Protein AF-L1LAT9-F1 (afdb_monomer)

InterPro domains:
  IPR002119 Histone H2A [PR00620] (13-35)
  IPR002119 Histone H2A [PR00620] (42-57)
  IPR002119 Histone H2A [PR00620] (57-70)
  IPR002119 Histone H2A [PR00620] (71-85)
  IPR002119 Histone H2A [PR00620] (99-117)
  IPR002119 Histone H2A [PTHR23430] (8-118)
  IPR002119 Histone H2A [SM00414] (2-122)
  IPR007125 Core Histone H2A/H2B/H3 domain [PF00125] (7-88)
  IPR009072 Histone-fold [G3DSA:1.10.20.10] (3-127)
  IPR009072 Histone-fold [SSF47113] (15-117)
  IPR032454 Histone H2A, C-terminal domain [PF16211] (91-120)
  IPR061508 Histone H2A, histone fold [cd00074] (17-103)

Organism: NCBI:txid1537102

Mean predicted aligned error: 10.06 Å

Secondary structure (DSSP, 8-state):
----------------HHHHHT-SS-HHHHHHHHHHTTSSSS--SSHHHHHHHHHHHHHHHHHHHHHHHHHHTT-SS--HHHHHHHHHHSHHHHHHTTT---TT--------GGGS----------------

Nearest PDB structures (foldseek):
  8kcc-assembly1_A  TM=9.889E-01  e=5.890E-13  Arabidopsis thaliana
  8ox1-assembly1_G  TM=9.894E-01  e=8.445E-13  Homo sapiens
  8g88-assembly1_G  TM=9.921E-01  e=9.523E-13  Xenopus laevis
  5z23-assembly1_G  TM=9.897E-01  e=1.540E-12  Homo sapiens
  5av8-assembly1_C  TM=9.936E-01  e=2.208E-12  Homo sapiens

Structure (mmCIF, N/CA/C/O backbone):
data_AF-L1LAT9-F1
#
_entry.id   AF-L1LAT9-F1
#
loop_
_atom_site.group_PDB
_atom_site.id
_atom_site.type_symbol
_atom_site.label_atom_id
_atom_site.label_alt_id
_atom_site.label_comp_id
_atom_site.label_asym_id
_atom_site.label_entity_id
_atom_site.label_seq_id
_atom_site.pdbx_PDB_ins_code
_atom_site.Cartn_x
_atom_site.Cartn_y
_atom_site.Cartn_z
_atom_site.occupancy
_atom_site.B_iso_or_equiv
_atom_site.auth_seq_id
_atom_site.auth_comp_id
_atom_site.auth_asym_id
_atom_site.auth_atom_id
_atom_site.pdbx_PDB_model_num
ATOM 1 N N . MET A 1 1 ? -35.039 30.647 45.866 1.00 47.19 1 MET A N 1
ATOM 2 C CA . MET A 1 1 ? -35.153 29.810 44.652 1.00 47.19 1 MET A CA 1
ATOM 3 C C . MET A 1 1 ? -33.861 29.997 43.864 1.00 47.19 1 MET A C 1
ATOM 5 O O . MET A 1 1 ? -33.713 30.989 43.167 1.00 47.19 1 MET A O 1
ATOM 9 N N . THR A 1 2 ? -32.859 29.155 44.124 1.00 42.78 2 THR A N 1
ATOM 10 C CA . THR A 1 2 ? -31.472 29.368 43.674 1.00 42.78 2 THR A CA 1
ATOM 11 C C . THR A 1 2 ? -31.281 28.781 42.278 1.00 42.78 2 THR A C 1
ATOM 13 O O . THR A 1 2 ? -31.485 27.586 42.076 1.00 42.78 2 THR A O 1
ATOM 16 N N . THR A 1 3 ? -30.914 29.613 41.307 1.00 48.91 3 THR A N 1
ATOM 17 C CA . THR A 1 3 ? -30.611 2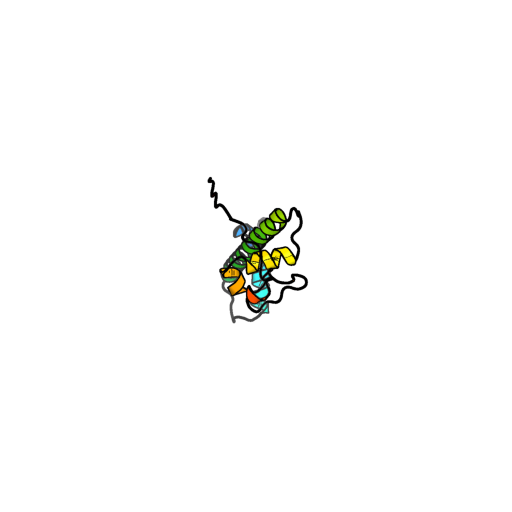9.206 39.933 1.00 48.91 3 THR A CA 1
ATOM 18 C C . THR A 1 3 ? -29.182 28.660 39.851 1.00 48.91 3 THR A C 1
ATOM 20 O O . THR A 1 3 ? -28.211 29.376 40.083 1.00 48.91 3 THR A O 1
ATOM 23 N N . ILE A 1 4 ? -29.036 27.373 39.522 1.00 59.28 4 ILE A N 1
ATOM 24 C CA . ILE A 1 4 ? -27.737 26.759 39.216 1.00 59.28 4 ILE A CA 1
ATOM 25 C C . ILE A 1 4 ? -27.420 27.066 37.749 1.00 59.28 4 ILE A C 1
ATOM 27 O O . ILE A 1 4 ? -28.040 26.520 36.836 1.00 59.28 4 ILE A O 1
ATOM 31 N N . SER A 1 5 ? -26.468 27.968 37.516 1.00 55.12 5 SER A N 1
ATOM 32 C CA . SER A 1 5 ? -25.938 28.274 36.190 1.00 55.12 5 SER A CA 1
ATOM 33 C C . SER A 1 5 ? -25.018 27.141 35.721 1.00 55.12 5 SER A C 1
ATOM 35 O O . SER A 1 5 ? -23.919 26.933 36.230 1.00 55.12 5 SER A O 1
ATOM 37 N N . ASN A 1 6 ? -25.476 26.377 34.729 1.00 58.03 6 ASN A N 1
ATOM 38 C CA . ASN A 1 6 ? -24.690 25.320 34.102 1.00 58.03 6 ASN A CA 1
ATOM 39 C C . ASN A 1 6 ? -23.681 25.959 33.130 1.00 58.03 6 ASN A C 1
ATOM 41 O O . ASN A 1 6 ? -23.976 26.163 31.952 1.00 58.03 6 ASN A O 1
ATOM 45 N N . GLN A 1 7 ? -22.505 26.349 33.630 1.00 58.72 7 GLN A N 1
ATOM 46 C CA . GLN A 1 7 ? -21.413 26.821 32.777 1.00 58.72 7 GLN A CA 1
ATOM 47 C C . GLN A 1 7 ? -20.956 25.677 31.860 1.00 58.72 7 GLN A C 1
ATOM 49 O O . GLN A 1 7 ? -20.327 24.711 32.294 1.00 58.72 7 GLN A O 1
ATOM 54 N N . GLY A 1 8 ? -21.292 25.786 30.573 1.00 59.75 8 GLY A N 1
ATOM 55 C CA . GLY A 1 8 ? -20.892 24.840 29.537 1.00 59.75 8 GLY A CA 1
ATOM 56 C C . GLY A 1 8 ? -19.375 24.651 29.511 1.00 59.75 8 GLY A C 1
ATOM 57 O O . GLY A 1 8 ? -18.607 25.593 29.314 1.00 59.75 8 GLY A O 1
ATOM 58 N N . ARG A 1 9 ? -18.937 23.408 29.717 1.00 66.50 9 ARG A N 1
ATOM 59 C CA . ARG A 1 9 ? -17.530 22.993 29.692 1.00 66.50 9 ARG A CA 1
ATOM 60 C C . ARG A 1 9 ? -16.904 23.409 28.350 1.00 66.50 9 ARG A C 1
ATOM 62 O O . ARG A 1 9 ? -17.355 22.940 27.307 1.00 66.50 9 ARG A O 1
ATOM 69 N N . LYS A 1 10 ? -15.871 24.269 28.370 1.00 65.12 10 LYS A N 1
ATOM 70 C CA . LYS A 1 10 ? -15.110 24.691 27.173 1.00 65.12 10 LYS A CA 1
ATOM 71 C C . LYS A 1 10 ? -14.745 23.465 26.332 1.00 65.12 10 LYS A C 1
ATOM 73 O O . LYS A 1 10 ? -13.993 22.599 26.779 1.00 65.12 10 LYS A O 1
ATOM 78 N N . GLN A 1 11 ? -15.295 23.387 25.124 1.00 69.62 11 GLN A N 1
ATOM 79 C CA . GLN A 1 11 ? -15.121 22.239 24.246 1.00 69.62 11 GLN A CA 1
ATOM 80 C C . GLN A 1 11 ? -13.680 22.221 23.728 1.00 69.62 11 GLN A C 1
ATOM 82 O O . GLN A 1 11 ? -13.270 23.067 22.933 1.00 69.62 11 GLN A O 1
ATOM 87 N N . THR A 1 12 ? -12.879 21.285 24.231 1.00 75.44 12 THR A N 1
ATOM 88 C CA . THR A 1 12 ? -11.491 21.117 23.802 1.00 75.44 12 THR A CA 1
ATOM 89 C C . THR A 1 12 ? -11.452 20.720 22.326 1.00 75.44 12 THR A C 1
ATOM 91 O O . THR A 1 12 ? -12.264 19.915 21.859 1.00 75.44 12 THR A O 1
ATOM 94 N N . LYS A 1 13 ? -10.514 21.302 21.561 1.00 83.69 13 LYS A N 1
ATOM 95 C CA . LYS A 1 13 ? -10.345 20.986 20.134 1.00 83.69 13 LYS A CA 1
ATOM 96 C C . LYS A 1 13 ? -10.168 19.472 19.971 1.00 83.69 13 LYS A C 1
ATOM 98 O O . LYS A 1 13 ? -9.277 18.869 20.571 1.00 83.69 13 LYS A O 1
ATOM 103 N N . ARG A 1 14 ? -11.025 18.842 19.162 1.00 86.38 14 ARG A N 1
ATOM 104 C CA . ARG A 1 14 ? -10.939 17.402 18.880 1.00 86.38 14 ARG A CA 1
ATOM 105 C C . ARG A 1 14 ? -9.705 17.147 18.018 1.00 86.38 14 ARG A C 1
ATOM 107 O O . ARG A 1 14 ? -9.683 17.512 16.850 1.00 86.38 14 ARG A O 1
ATOM 114 N N . VAL A 1 15 ? -8.696 16.498 18.588 1.00 91.94 15 VAL A N 1
ATOM 115 C CA . VAL A 1 15 ? -7.505 16.060 17.847 1.00 91.94 15 VAL A CA 1
ATOM 116 C C . VAL A 1 15 ? -7.796 14.729 17.152 1.00 91.94 15 VAL A C 1
ATOM 118 O O . VAL A 1 15 ? -8.327 13.800 17.775 1.00 91.94 15 VAL A O 1
ATOM 121 N N . ALA A 1 16 ? -7.449 14.629 15.868 1.00 92.81 16 ALA A N 1
ATOM 122 C CA . ALA A 1 16 ? -7.634 13.414 15.083 1.00 92.81 16 ALA A CA 1
ATOM 123 C C . ALA A 1 16 ? -6.773 12.259 15.620 1.00 92.81 16 ALA A C 1
ATOM 125 O O . ALA A 1 16 ? -5.655 12.457 16.091 1.00 92.81 16 ALA A O 1
ATOM 126 N N . LYS A 1 17 ? -7.285 11.024 15.524 1.00 94.50 17 LYS A N 1
ATOM 127 C CA . LYS A 1 17 ? -6.552 9.827 15.971 1.00 94.50 17 LYS A CA 1
ATOM 128 C C . LYS A 1 17 ? -5.231 9.636 15.220 1.00 94.50 17 LYS A C 1
ATOM 130 O O . LYS A 1 17 ? -4.262 9.254 15.855 1.00 94.50 17 LYS A O 1
ATOM 135 N N . SER A 1 18 ? -5.196 9.946 13.920 1.00 96.69 18 SER A N 1
ATOM 136 C CA . SER A 1 18 ? -3.967 9.923 13.112 1.00 96.69 18 SER A CA 1
ATOM 137 C C . SER A 1 18 ? -2.905 10.865 13.670 1.00 96.69 18 SER A C 1
ATOM 139 O O . SER A 1 18 ? -1.799 10.426 13.944 1.00 96.69 18 SER A O 1
ATOM 141 N N . THR A 1 19 ? -3.274 12.116 13.969 1.00 97.00 19 THR A N 1
ATOM 142 C CA . THR A 1 19 ? -2.364 13.101 14.574 1.00 97.00 19 THR A CA 1
ATOM 143 C C . THR A 1 19 ? -1.823 12.627 15.920 1.00 97.00 19 THR A C 1
ATOM 145 O O . THR A 1 19 ? -0.642 12.783 16.189 1.00 97.00 19 THR A O 1
ATOM 148 N N . LYS A 1 20 ? -2.663 12.004 16.759 1.00 95.75 20 LYS A N 1
ATOM 149 C CA . LYS A 1 20 ? -2.211 11.431 18.040 1.00 95.75 20 LYS A CA 1
ATOM 150 C C . LYS A 1 20 ? -1.282 10.226 17.870 1.00 95.75 20 LYS A C 1
ATOM 152 O O . LYS A 1 20 ? -0.482 9.972 18.757 1.00 95.75 20 LYS A O 1
ATOM 157 N N . ALA A 1 21 ? -1.440 9.473 16.785 1.00 96.75 21 ALA A N 1
ATOM 158 C CA . ALA A 1 21 ? -0.641 8.291 16.478 1.00 96.75 21 ALA A CA 1
ATOM 159 C C . ALA A 1 21 ? 0.624 8.607 15.661 1.00 96.75 21 ALA A C 1
ATOM 161 O O . ALA A 1 21 ? 1.410 7.700 15.427 1.00 96.75 21 ALA A O 1
ATOM 162 N N . GLY A 1 22 ? 0.812 9.854 15.211 1.00 97.50 22 GLY A N 1
ATOM 163 C CA . GLY A 1 22 ? 1.938 10.235 14.354 1.00 97.50 22 GLY A CA 1
ATOM 164 C C . GLY A 1 22 ? 1.863 9.681 12.927 1.00 97.50 22 GLY A C 1
ATOM 165 O O . GLY A 1 22 ? 2.892 9.575 12.278 1.00 97.50 22 GLY A O 1
ATOM 166 N N . LEU A 1 23 ? 0.668 9.324 12.446 1.00 98.12 23 LEU A N 1
ATOM 167 C CA . LEU A 1 23 ? 0.467 8.697 11.135 1.00 98.12 23 LEU A CA 1
ATOM 168 C C . LEU A 1 23 ? -0.093 9.694 10.118 1.00 98.12 23 LEU A C 1
ATOM 170 O O . LEU A 1 23 ? -1.016 10.455 10.439 1.00 98.12 23 LEU A O 1
ATOM 174 N N . GLN A 1 24 ? 0.401 9.638 8.881 1.00 98.06 24 GLN A N 1
ATOM 175 C CA . GLN A 1 24 ? -0.202 10.322 7.731 1.00 98.06 24 GLN A CA 1
ATOM 176 C C . GLN A 1 24 ? -1.511 9.649 7.302 1.00 98.06 24 GLN A C 1
ATOM 178 O O . GLN A 1 24 ? -2.476 10.308 6.899 1.00 98.06 24 GLN A O 1
ATOM 183 N N . PHE A 1 25 ? -1.593 8.325 7.428 1.00 98.12 25 PHE A N 1
ATOM 184 C CA . PHE A 1 25 ? -2.766 7.556 7.043 1.00 98.12 25 PHE A CA 1
ATOM 185 C C . PHE A 1 25 ? -3.937 7.784 8.009 1.00 98.12 25 PHE A C 1
ATOM 187 O O . PHE A 1 25 ? -3.806 7.989 9.222 1.00 98.12 25 PHE A O 1
ATOM 194 N N . SER A 1 26 ? -5.159 7.754 7.469 1.00 98.12 26 SER A N 1
ATOM 195 C CA . SER A 1 26 ? -6.368 8.075 8.233 1.00 98.12 26 SER A CA 1
ATOM 196 C C . SER A 1 26 ? -6.840 6.903 9.104 1.00 98.12 26 SER A C 1
ATOM 198 O O . SER A 1 26 ? -7.671 6.096 8.686 1.00 98.12 26 SER A O 1
ATOM 200 N N . VAL A 1 27 ? -6.422 6.870 10.372 1.00 98.31 27 VAL A N 1
ATOM 201 C CA . VAL A 1 27 ? -6.861 5.889 11.385 1.00 98.31 27 VAL A CA 1
ATOM 202 C C . VAL A 1 27 ? -8.390 5.858 11.512 1.00 98.31 27 VAL A C 1
ATOM 204 O O . VAL A 1 27 ? -9.004 4.804 11.679 1.00 98.31 27 VAL A O 1
ATOM 207 N N . GLY A 1 28 ? -9.044 7.021 11.417 1.00 97.56 28 GLY A N 1
ATOM 208 C CA . GLY A 1 28 ? -10.506 7.119 11.467 1.00 97.56 28 GLY A CA 1
ATOM 209 C C . GLY A 1 28 ? -11.196 6.433 10.282 1.00 97.56 28 GLY A C 1
ATOM 210 O O . GLY A 1 28 ? -12.219 5.771 10.472 1.00 97.56 28 GLY A O 1
ATOM 211 N N . ARG A 1 29 ? -10.626 6.553 9.074 1.00 98.12 29 ARG A N 1
ATOM 212 C CA . ARG A 1 29 ? -11.123 5.883 7.863 1.00 98.12 29 ARG A CA 1
ATOM 213 C C . ARG A 1 29 ? -10.934 4.371 7.960 1.00 98.12 29 ARG A C 1
ATOM 215 O O . ARG A 1 29 ? -11.916 3.657 7.772 1.00 98.12 29 ARG A O 1
ATOM 222 N N . ILE A 1 30 ? -9.743 3.914 8.355 1.00 98.12 30 ILE A N 1
ATOM 223 C CA . ILE A 1 30 ? -9.446 2.488 8.561 1.00 98.12 30 ILE A CA 1
ATOM 224 C C . ILE A 1 30 ? -10.391 1.886 9.608 1.00 98.12 30 ILE A C 1
ATOM 226 O O . ILE A 1 30 ? -10.998 0.846 9.379 1.00 98.12 30 ILE A O 1
ATOM 230 N N . SER A 1 31 ? -10.624 2.581 10.728 1.00 97.94 31 SER A N 1
ATOM 231 C CA . SER A 1 31 ? -11.570 2.125 11.756 1.00 97.94 31 SER A CA 1
ATOM 232 C C . SER A 1 31 ? -12.991 1.940 11.221 1.00 97.94 31 SER A C 1
ATOM 234 O O . SER A 1 31 ? -13.664 0.980 11.598 1.00 97.94 31 SER A O 1
ATOM 236 N N . ARG A 1 32 ? -13.456 2.836 10.342 1.00 98.12 32 ARG A N 1
ATOM 237 C CA . ARG A 1 32 ? -14.764 2.702 9.690 1.00 98.12 32 ARG A CA 1
ATOM 238 C C . ARG A 1 32 ? -14.779 1.539 8.696 1.00 98.12 32 ARG A C 1
ATOM 240 O O . ARG A 1 32 ? -15.723 0.760 8.720 1.00 98.12 32 ARG A O 1
ATOM 247 N N . GLN A 1 33 ? -13.741 1.396 7.871 1.00 98.19 33 GLN A N 1
ATOM 248 C CA . GLN A 1 33 ? -13.621 0.293 6.911 1.00 98.19 33 GLN A CA 1
ATOM 249 C C . GLN A 1 33 ? -13.609 -1.074 7.607 1.00 98.19 33 GLN A C 1
ATOM 251 O O . GLN A 1 33 ? -14.356 -1.954 7.198 1.00 98.19 33 GLN A O 1
ATOM 256 N N . LEU A 1 34 ? -12.877 -1.225 8.717 1.00 97.88 34 LEU A N 1
ATOM 257 C CA . LEU A 1 34 ? -12.856 -2.464 9.504 1.00 97.88 34 LEU A CA 1
ATOM 258 C C . LEU A 1 34 ? -14.236 -2.844 10.061 1.00 97.88 34 LEU A C 1
ATOM 260 O O . LEU A 1 34 ? -14.597 -4.018 10.076 1.00 97.88 34 LEU A O 1
ATOM 264 N N . LYS A 1 35 ? -15.028 -1.860 10.505 1.00 97.12 35 LYS A N 1
ATOM 265 C CA . LYS A 1 35 ? -16.401 -2.102 10.978 1.00 97.12 35 LYS A CA 1
ATOM 266 C C . LYS A 1 35 ? -17.339 -2.473 9.830 1.00 97.12 35 LYS A C 1
ATOM 268 O O . LYS A 1 35 ? -18.121 -3.408 9.964 1.00 97.12 35 LYS A O 1
ATOM 273 N N . ASN A 1 36 ? -17.242 -1.762 8.709 1.00 97.75 36 ASN A N 1
ATOM 274 C CA . ASN A 1 36 ? -18.086 -2.000 7.539 1.00 97.75 36 ASN A CA 1
ATOM 275 C C . ASN A 1 36 ? -17.776 -3.341 6.861 1.00 97.75 36 ASN A C 1
ATOM 277 O O . ASN A 1 36 ? -18.689 -3.977 6.346 1.00 97.75 36 ASN A O 1
ATOM 281 N N . GLY A 1 37 ? -16.517 -3.785 6.903 1.00 97.25 37 GLY A N 1
ATOM 282 C CA . GLY A 1 37 ? -16.087 -5.077 6.369 1.00 97.25 37 GLY A CA 1
ATOM 283 C C . GLY A 1 37 ? -16.530 -6.285 7.196 1.00 97.25 37 GLY A C 1
ATOM 284 O O . GLY A 1 37 ? -16.361 -7.409 6.744 1.00 97.25 37 GLY A O 1
ATOM 285 N N . LYS A 1 38 ? -17.110 -6.079 8.392 1.00 96.44 38 LYS A N 1
ATOM 286 C CA . LYS A 1 38 ? -17.637 -7.144 9.268 1.00 96.44 38 LYS A CA 1
ATOM 287 C C . LYS A 1 38 ? -16.630 -8.272 9.575 1.00 96.44 38 LYS A C 1
ATOM 289 O O . LYS A 1 38 ? -17.040 -9.394 9.847 1.00 96.44 38 LYS A O 1
ATOM 294 N N . TYR A 1 39 ? -15.329 -7.968 9.609 1.00 96.44 39 TYR A N 1
ATOM 295 C CA . TYR A 1 39 ? -14.265 -8.950 9.881 1.00 96.44 39 TYR A CA 1
ATOM 296 C C . TYR A 1 39 ? -14.356 -9.589 11.277 1.00 96.44 39 TYR A C 1
ATOM 298 O O . TYR A 1 39 ? -13.879 -10.698 11.488 1.00 96.44 39 TYR A O 1
ATOM 306 N N . ALA A 1 40 ? -14.958 -8.887 12.243 1.00 96.94 40 ALA A N 1
ATOM 307 C CA . ALA A 1 40 ? -15.221 -9.392 13.585 1.00 96.94 40 ALA A CA 1
ATOM 308 C C . ALA A 1 40 ? -16.412 -8.661 14.224 1.00 96.94 40 ALA A C 1
ATOM 310 O O . ALA A 1 40 ? -16.730 -7.525 13.864 1.00 96.94 40 ALA A O 1
ATOM 311 N N . LYS A 1 41 ? -17.032 -9.276 15.243 1.00 96.69 41 LYS A N 1
ATOM 312 C CA . LYS A 1 41 ? -18.148 -8.681 16.008 1.00 96.69 41 LYS A CA 1
ATOM 313 C C . LYS A 1 41 ? -17.760 -7.372 16.710 1.00 96.69 41 LYS A C 1
ATOM 315 O O . LYS A 1 41 ? -18.591 -6.480 16.872 1.00 96.69 41 LYS A O 1
ATOM 320 N N . ARG A 1 42 ? -16.507 -7.255 17.162 1.00 97.50 42 ARG A N 1
ATOM 321 C CA . ARG A 1 42 ? -15.946 -6.055 17.798 1.00 97.50 42 ARG A CA 1
ATOM 322 C C . ARG A 1 42 ? -14.553 -5.794 17.239 1.00 97.50 42 ARG A C 1
ATOM 324 O O . ARG A 1 42 ? -13.783 -6.724 17.047 1.00 97.50 42 ARG A O 1
ATOM 331 N N . ILE A 1 43 ? -14.231 -4.520 17.034 1.00 97.69 43 ILE A N 1
ATOM 332 C CA . ILE A 1 43 ? -12.904 -4.069 16.602 1.00 97.69 43 ILE A CA 1
ATOM 333 C C . ILE A 1 43 ? -12.259 -3.323 17.770 1.00 97.69 43 ILE A C 1
ATOM 335 O O . ILE A 1 43 ? -12.814 -2.327 18.245 1.00 97.69 43 ILE A O 1
ATOM 339 N N . GLY A 1 44 ? -11.109 -3.811 18.239 1.00 97.31 44 GLY A N 1
ATOM 340 C CA . GLY A 1 44 ? -10.338 -3.171 19.306 1.00 97.31 44 GLY A CA 1
ATOM 341 C C . GLY A 1 44 ? -9.850 -1.774 18.912 1.00 97.31 44 GLY A C 1
ATOM 342 O O . GLY A 1 44 ? -9.653 -1.478 17.734 1.00 97.31 44 GLY A O 1
ATOM 343 N N . ALA A 1 45 ? -9.638 -0.895 19.895 1.00 95.50 45 ALA A N 1
ATOM 344 C CA . ALA A 1 45 ? -9.263 0.497 19.632 1.00 95.50 45 ALA A CA 1
ATOM 345 C C . ALA A 1 45 ? -7.882 0.647 18.960 1.00 95.50 45 ALA A C 1
ATOM 347 O O . ALA A 1 45 ? -7.699 1.588 18.187 1.00 95.50 45 ALA A O 1
ATOM 348 N N . GLY A 1 46 ? -6.952 -0.279 19.227 1.00 97.69 46 GLY A N 1
ATOM 349 C CA . GLY A 1 46 ? -5.603 -0.294 18.648 1.00 97.69 46 GLY A CA 1
ATOM 350 C C . GLY A 1 46 ? -5.520 -0.885 17.237 1.00 97.69 46 GLY A C 1
ATOM 351 O O . GLY A 1 46 ? -4.664 -0.474 16.464 1.00 97.69 46 GLY A O 1
ATOM 352 N N . ALA A 1 47 ? -6.447 -1.770 16.853 1.00 98.25 47 ALA A N 1
ATOM 353 C CA . ALA A 1 47 ? -6.449 -2.417 15.537 1.00 98.25 47 ALA A CA 1
ATOM 354 C C . ALA A 1 47 ? -6.378 -1.432 14.347 1.00 98.25 47 ALA A C 1
ATOM 356 O O . ALA A 1 47 ? -5.517 -1.608 13.488 1.00 98.25 47 ALA A O 1
ATOM 357 N N . PRO A 1 48 ? -7.202 -0.363 14.274 1.00 98.31 48 PRO A N 1
ATOM 358 C CA . PRO A 1 48 ? -7.105 0.593 13.172 1.00 98.31 48 PRO A CA 1
ATOM 359 C C . PRO A 1 48 ? -5.848 1.465 13.205 1.00 98.31 48 PRO A C 1
ATOM 361 O O . PRO A 1 48 ? -5.509 2.038 12.178 1.00 98.31 48 PRO A O 1
ATOM 364 N N . VAL A 1 49 ? -5.194 1.612 14.362 1.00 98.50 49 VAL A N 1
ATOM 365 C CA . VAL A 1 49 ? -3.919 2.337 14.466 1.00 98.50 49 VAL A CA 1
ATOM 366 C C . VAL A 1 49 ? -2.809 1.469 13.889 1.00 98.50 49 VAL A C 1
ATOM 368 O O . VAL A 1 49 ? -2.096 1.914 12.999 1.00 98.50 49 VAL A O 1
ATOM 371 N N . TYR A 1 50 ? -2.734 0.215 14.337 1.00 98.62 50 TYR A N 1
ATOM 372 C CA . TYR A 1 50 ? -1.736 -0.742 13.874 1.00 98.62 50 TYR A CA 1
ATOM 373 C C . TYR A 1 50 ? -1.839 -0.977 12.364 1.00 98.62 50 TYR A C 1
ATOM 375 O O . TYR A 1 50 ? -0.858 -0.829 11.646 1.00 98.62 50 TYR A O 1
ATOM 383 N N . LEU A 1 51 ? -3.047 -1.245 11.857 1.00 98.44 51 LEU A N 1
ATOM 384 C CA . LEU A 1 51 ? -3.246 -1.447 10.423 1.00 98.44 51 LEU A CA 1
ATOM 385 C C . LEU A 1 51 ? -2.919 -0.188 9.606 1.00 98.44 51 LEU A C 1
ATOM 387 O O . LEU A 1 51 ? -2.347 -0.302 8.531 1.00 98.44 51 LEU A O 1
ATOM 391 N N . ALA A 1 52 ? -3.254 1.011 10.100 1.00 98.56 52 ALA A N 1
ATOM 392 C CA . ALA A 1 52 ? -2.882 2.247 9.412 1.00 98.56 52 ALA A CA 1
ATOM 393 C C . ALA A 1 52 ? -1.358 2.416 9.329 1.00 98.56 52 ALA A C 1
ATOM 395 O O . ALA A 1 52 ? -0.871 2.791 8.271 1.00 98.56 52 ALA A O 1
ATOM 396 N N . ALA A 1 53 ? -0.629 2.094 10.402 1.00 98.69 53 ALA A N 1
ATOM 397 C CA . ALA A 1 53 ? 0.830 2.154 10.425 1.00 98.69 53 ALA A CA 1
ATOM 398 C C . ALA A 1 53 ? 1.466 1.164 9.438 1.00 98.69 53 ALA A C 1
ATOM 400 O O . ALA A 1 53 ? 2.347 1.547 8.679 1.00 98.69 53 ALA A O 1
ATOM 401 N N . VAL A 1 54 ? 0.980 -0.082 9.393 1.00 98.50 54 VAL A N 1
ATOM 402 C CA . VAL A 1 54 ? 1.478 -1.095 8.445 1.00 98.50 54 VAL A CA 1
ATOM 403 C C . VAL A 1 54 ? 1.215 -0.677 6.998 1.00 98.50 54 VAL A C 1
ATOM 405 O O . VAL A 1 54 ? 2.102 -0.778 6.159 1.00 98.50 54 VAL A O 1
ATOM 408 N N . LEU A 1 55 ? 0.015 -0.172 6.694 1.00 98.50 55 LEU A N 1
ATOM 409 C CA . LEU A 1 55 ? -0.309 0.301 5.345 1.00 98.50 55 LEU A CA 1
ATOM 410 C C . LEU A 1 55 ? 0.524 1.525 4.946 1.00 98.50 55 LEU A C 1
ATOM 412 O O . LEU A 1 55 ? 0.944 1.621 3.798 1.00 98.50 55 LEU A O 1
ATOM 416 N N . GLU A 1 56 ? 0.765 2.447 5.879 1.00 98.62 56 GLU A N 1
ATOM 417 C CA . GLU A 1 56 ? 1.624 3.610 5.650 1.00 98.62 56 GLU A CA 1
ATOM 418 C C . GLU A 1 56 ? 3.067 3.189 5.371 1.00 98.62 56 GLU A C 1
ATOM 420 O O . GLU A 1 56 ? 3.653 3.671 4.406 1.00 98.62 56 GLU A O 1
ATOM 425 N N . TYR A 1 57 ? 3.597 2.240 6.149 1.00 98.31 57 TYR A N 1
ATOM 426 C CA . TYR A 1 57 ? 4.929 1.676 5.946 1.00 98.31 57 TYR A CA 1
ATOM 427 C C . TYR A 1 57 ? 5.071 1.018 4.568 1.00 98.31 57 TYR A C 1
ATOM 429 O O . TYR A 1 57 ? 5.955 1.391 3.804 1.00 98.31 57 TYR A O 1
ATOM 437 N N . LEU A 1 58 ? 4.153 0.118 4.199 1.00 98.06 58 LEU A N 1
ATOM 438 C CA . LEU A 1 58 ? 4.192 -0.551 2.893 1.00 98.06 58 LEU A CA 1
ATOM 439 C C . LEU A 1 58 ? 4.086 0.443 1.728 1.00 98.06 58 LEU A C 1
ATOM 441 O O . LEU A 1 58 ? 4.762 0.291 0.713 1.00 98.06 58 LEU A O 1
ATOM 445 N N . CYS A 1 59 ? 3.245 1.475 1.856 1.00 98.19 59 CYS A N 1
ATOM 446 C CA . CYS A 1 59 ? 3.168 2.524 0.843 1.00 98.19 59 CYS A CA 1
ATOM 447 C C . CYS A 1 59 ? 4.458 3.344 0.761 1.00 98.19 59 CYS A C 1
ATOM 449 O O . CYS A 1 59 ? 4.869 3.674 -0.347 1.00 98.19 59 CYS A O 1
ATOM 451 N N . ALA A 1 60 ? 5.078 3.678 1.895 1.00 98.19 60 ALA A N 1
ATOM 452 C CA . ALA A 1 60 ? 6.343 4.400 1.916 1.00 98.19 60 ALA A CA 1
ATOM 453 C C . ALA A 1 60 ? 7.456 3.595 1.229 1.00 98.19 60 ALA A C 1
ATOM 455 O O . ALA A 1 60 ? 8.121 4.139 0.355 1.00 98.19 60 ALA A O 1
ATOM 456 N N . GLU A 1 61 ? 7.578 2.301 1.536 1.00 97.56 61 GLU A N 1
ATOM 457 C CA . GLU A 1 61 ? 8.579 1.403 0.944 1.00 97.56 61 GLU A CA 1
ATOM 458 C C . GLU A 1 61 ? 8.453 1.335 -0.587 1.00 97.56 61 GLU A C 1
ATOM 460 O O . GLU A 1 61 ? 9.398 1.601 -1.330 1.00 97.56 61 GLU A O 1
ATOM 465 N N . VAL A 1 62 ? 7.239 1.076 -1.089 1.00 97.75 62 VAL A N 1
ATOM 466 C CA . VAL A 1 62 ? 6.988 1.009 -2.538 1.00 97.75 62 VAL A CA 1
ATOM 467 C C . VAL A 1 62 ? 7.256 2.356 -3.217 1.00 97.75 62 VAL A C 1
ATOM 469 O O . VAL A 1 62 ? 7.780 2.388 -4.333 1.00 97.75 62 VAL A O 1
ATOM 472 N N . LEU A 1 63 ? 6.892 3.474 -2.579 1.00 98.19 63 LEU A N 1
ATOM 473 C CA . LEU A 1 63 ? 7.104 4.812 -3.139 1.00 98.19 63 LEU A CA 1
ATOM 474 C C . LEU A 1 63 ? 8.578 5.224 -3.142 1.00 98.19 63 LEU A C 1
ATOM 476 O O . LEU A 1 63 ? 8.994 5.878 -4.096 1.00 98.19 63 LEU A O 1
ATOM 480 N N . GLU A 1 64 ? 9.353 4.834 -2.133 1.00 97.88 64 GLU A N 1
ATOM 481 C CA . GLU A 1 64 ? 10.794 5.083 -2.059 1.00 97.88 64 GLU A CA 1
ATOM 482 C C . GLU A 1 64 ? 11.514 4.376 -3.215 1.00 97.88 64 GLU A C 1
ATOM 484 O O . GLU A 1 64 ? 12.171 5.016 -4.041 1.00 97.88 64 GLU A O 1
ATOM 489 N N . LEU A 1 65 ? 11.292 3.067 -3.364 1.00 97.88 65 LEU A N 1
ATOM 490 C CA . LEU A 1 65 ? 11.898 2.274 -4.435 1.00 97.88 65 LEU A CA 1
ATOM 491 C C . LEU A 1 65 ? 11.453 2.747 -5.827 1.00 97.88 65 LEU A C 1
ATOM 493 O O . LEU A 1 65 ? 12.271 2.879 -6.741 1.00 97.88 65 LEU A O 1
ATOM 497 N N . ALA A 1 66 ? 10.165 3.054 -6.007 1.00 97.88 66 ALA A N 1
ATOM 498 C CA . ALA A 1 66 ? 9.654 3.570 -7.276 1.00 97.88 66 ALA A CA 1
ATOM 499 C C . ALA A 1 66 ? 10.163 4.988 -7.583 1.00 97.88 66 ALA A C 1
ATOM 501 O O . ALA A 1 66 ? 10.392 5.321 -8.749 1.00 97.88 66 ALA A O 1
ATOM 502 N N . GLY A 1 67 ? 10.365 5.814 -6.555 1.00 98.12 67 GLY A N 1
ATOM 503 C CA . GLY A 1 67 ? 10.989 7.129 -6.658 1.00 98.12 67 GLY A CA 1
ATOM 504 C C . GLY A 1 67 ? 12.439 7.031 -7.128 1.00 98.12 67 GLY A C 1
ATOM 505 O O . GLY A 1 67 ? 12.820 7.724 -8.076 1.00 98.12 67 GLY A O 1
ATOM 506 N N . ASN A 1 68 ? 13.209 6.107 -6.551 1.00 96.38 68 ASN A N 1
ATOM 507 C CA . ASN A 1 68 ? 14.579 5.814 -6.971 1.00 96.38 68 ASN A CA 1
ATOM 508 C C . ASN A 1 68 ? 14.619 5.309 -8.423 1.00 96.38 68 ASN A C 1
ATOM 510 O O . ASN A 1 68 ? 15.312 5.888 -9.258 1.00 96.38 68 ASN A O 1
ATOM 514 N N . ALA A 1 69 ? 13.748 4.362 -8.788 1.00 95.12 69 ALA A N 1
ATOM 515 C CA . ALA A 1 69 ? 13.634 3.879 -10.166 1.00 95.12 69 ALA A CA 1
ATOM 516 C C . ALA A 1 69 ? 13.245 4.981 -11.178 1.00 95.12 69 ALA A C 1
ATOM 518 O O . ALA A 1 69 ? 13.661 4.935 -12.342 1.00 95.12 69 ALA A O 1
ATOM 519 N N . ALA A 1 70 ? 12.440 5.971 -10.773 1.00 97.25 70 ALA A N 1
ATOM 520 C CA . ALA A 1 70 ? 12.118 7.133 -11.605 1.00 97.25 70 ALA A CA 1
ATOM 521 C C . ALA A 1 70 ? 13.325 8.058 -11.776 1.00 97.25 70 ALA A C 1
ATOM 523 O O . ALA A 1 70 ? 13.620 8.496 -12.895 1.00 97.25 70 ALA A O 1
ATOM 524 N N . ARG A 1 71 ? 14.047 8.307 -10.682 1.00 96.62 71 ARG A N 1
ATOM 525 C CA . ARG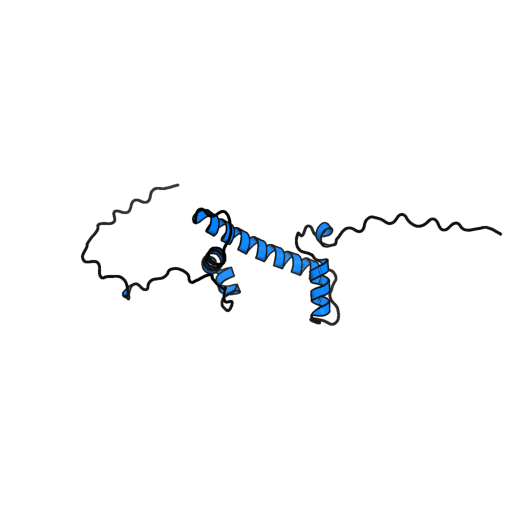 A 1 71 ? 15.249 9.139 -10.661 1.00 96.62 71 ARG A CA 1
ATOM 526 C C . ARG A 1 71 ? 16.355 8.564 -11.543 1.00 96.62 71 ARG A C 1
ATOM 528 O O . ARG A 1 71 ? 16.925 9.316 -12.334 1.00 96.62 71 ARG A O 1
ATOM 535 N N . ASP A 1 72 ? 16.575 7.252 -11.504 1.00 93.81 72 ASP A N 1
ATOM 536 C CA . ASP A 1 72 ? 17.561 6.557 -12.346 1.00 93.81 72 ASP A CA 1
ATOM 537 C C . ASP A 1 72 ? 17.256 6.712 -13.840 1.00 93.81 72 ASP A C 1
ATOM 539 O O . ASP A 1 72 ? 18.150 6.836 -14.679 1.00 93.81 72 ASP A O 1
ATOM 543 N N . ARG A 1 73 ? 15.967 6.797 -14.190 1.00 92.38 73 ARG A N 1
ATOM 544 C CA . ARG A 1 73 ? 15.502 7.088 -15.555 1.00 92.38 73 ARG A CA 1
ATOM 545 C C . ARG A 1 73 ? 15.415 8.575 -15.881 1.00 92.38 73 ARG A C 1
ATOM 547 O O . ARG A 1 73 ? 14.859 8.929 -16.921 1.00 92.38 73 ARG A O 1
ATOM 554 N N . LYS A 1 74 ? 15.953 9.444 -15.021 1.00 96.38 74 LYS A N 1
ATOM 555 C CA . LYS A 1 74 ? 15.932 10.907 -15.165 1.00 96.38 74 LYS A CA 1
ATOM 556 C C . LYS A 1 74 ? 14.507 11.466 -15.296 1.00 96.38 74 LYS A C 1
ATOM 558 O O . LYS A 1 74 ? 14.267 12.411 -16.046 1.00 96.38 74 LYS A O 1
ATOM 563 N N . ARG A 1 75 ? 13.545 10.875 -14.580 1.00 95.81 75 ARG A N 1
ATOM 564 C CA . ARG A 1 75 ? 12.141 11.312 -14.530 1.00 95.81 75 ARG A CA 1
ATOM 565 C C . ARG A 1 75 ? 11.807 11.858 -13.146 1.00 95.81 75 ARG A C 1
ATOM 567 O O . ARG A 1 75 ? 12.252 11.328 -12.137 1.00 95.81 75 ARG A O 1
ATOM 574 N N . SER A 1 76 ? 10.973 12.894 -13.101 1.00 95.88 76 SER A N 1
ATOM 575 C CA . SER A 1 76 ? 10.477 13.498 -11.854 1.00 95.88 76 SER A CA 1
ATOM 576 C C . SER A 1 76 ? 9.131 12.936 -11.385 1.00 95.88 76 SER A C 1
ATOM 578 O O . SER A 1 76 ? 8.654 13.287 -10.309 1.00 95.88 76 SER A O 1
ATOM 580 N N . ARG A 1 77 ? 8.490 12.086 -12.195 1.00 98.06 77 ARG A N 1
ATOM 581 C CA . ARG A 1 77 ? 7.176 11.496 -11.922 1.00 98.06 77 ARG A CA 1
ATOM 582 C C . ARG A 1 77 ? 7.262 9.978 -11.994 1.00 98.06 77 ARG A C 1
ATOM 584 O O . ARG A 1 77 ? 7.730 9.440 -12.995 1.00 98.06 77 ARG A O 1
ATOM 591 N N . ILE A 1 78 ? 6.736 9.317 -10.968 1.00 98.06 78 ILE A N 1
ATOM 592 C CA . ILE A 1 78 ? 6.552 7.864 -10.936 1.00 98.06 78 ILE A CA 1
ATOM 593 C C . ILE A 1 78 ? 5.446 7.483 -11.931 1.00 98.06 78 ILE A C 1
ATOM 595 O O . ILE A 1 78 ? 4.343 8.032 -11.872 1.00 98.06 78 ILE A O 1
ATOM 599 N N . SER A 1 79 ? 5.727 6.550 -12.843 1.00 97.12 79 SER A N 1
ATOM 600 C CA . SER A 1 79 ? 4.724 5.921 -13.712 1.00 97.12 79 SER A CA 1
ATOM 601 C C . SER A 1 79 ? 4.547 4.436 -13.351 1.00 97.12 79 SER A C 1
ATOM 603 O O . SER A 1 79 ? 5.350 3.889 -12.587 1.00 97.12 79 SER A O 1
ATOM 605 N N . PRO A 1 80 ? 3.531 3.737 -13.900 1.00 97.75 80 PRO A N 1
ATOM 606 C CA . PRO A 1 80 ? 3.352 2.302 -13.670 1.00 97.75 80 PRO A CA 1
ATOM 607 C C . PRO A 1 80 ? 4.599 1.464 -13.984 1.00 97.75 80 PRO A C 1
ATOM 609 O O . PRO A 1 80 ? 4.843 0.452 -13.331 1.00 97.75 80 PRO A O 1
ATOM 612 N N . ARG A 1 81 ? 5.428 1.904 -14.942 1.00 96.81 81 ARG A N 1
ATOM 613 C CA . ARG A 1 81 ? 6.685 1.231 -15.289 1.00 96.81 81 ARG A CA 1
ATOM 614 C C . ARG A 1 81 ? 7.685 1.236 -14.136 1.00 96.81 81 ARG A C 1
ATOM 616 O O . ARG A 1 81 ? 8.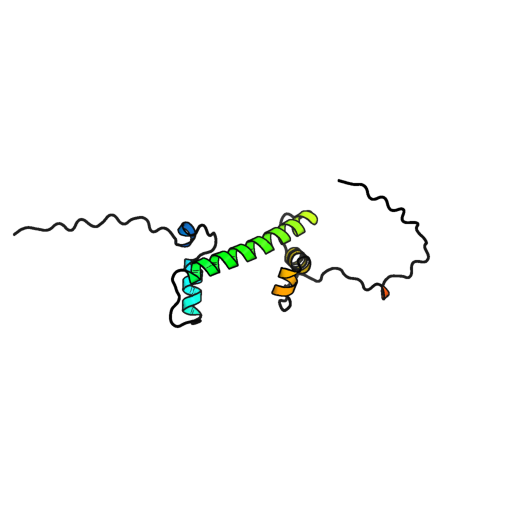312 0.214 -13.877 1.00 96.81 81 ARG A O 1
ATOM 623 N N . GLU A 1 82 ? 7.859 2.374 -13.471 1.00 96.69 82 GLU A N 1
ATOM 624 C CA . GLU A 1 82 ? 8.768 2.491 -12.330 1.00 96.69 82 GLU A CA 1
ATOM 625 C C . GLU A 1 82 ? 8.258 1.690 -11.131 1.00 96.69 82 GLU A C 1
ATOM 627 O O . GLU A 1 82 ? 9.059 1.023 -10.488 1.00 96.69 82 GLU A O 1
ATOM 632 N N . LEU A 1 83 ? 6.938 1.657 -10.905 1.00 97.25 83 LEU A N 1
ATOM 633 C CA . LEU A 1 83 ? 6.330 0.807 -9.874 1.00 97.25 83 LEU A CA 1
ATOM 634 C C . LEU A 1 83 ? 6.634 -0.678 -10.093 1.00 97.25 83 LEU A C 1
ATOM 636 O O . LEU A 1 83 ? 7.076 -1.349 -9.168 1.00 97.25 83 LEU A O 1
ATOM 640 N N . LEU A 1 84 ? 6.443 -1.197 -11.311 1.00 96.88 84 LEU A N 1
ATOM 641 C CA . LEU A 1 84 ? 6.746 -2.604 -11.594 1.00 96.88 84 LEU A CA 1
ATOM 642 C C . LEU A 1 84 ? 8.218 -2.925 -11.388 1.00 96.88 84 LEU A C 1
ATOM 644 O O . LEU A 1 84 ? 8.536 -3.984 -10.862 1.00 96.88 84 LEU A O 1
ATOM 648 N N . LEU A 1 85 ? 9.111 -2.047 -11.835 1.00 95.44 85 LEU A N 1
ATOM 649 C CA . LEU A 1 85 ? 10.540 -2.320 -11.760 1.00 95.44 85 LEU A CA 1
ATOM 650 C C . LEU A 1 85 ? 11.080 -2.203 -10.337 1.00 95.44 85 LEU A C 1
ATOM 652 O O . LEU A 1 85 ? 11.959 -2.978 -9.986 1.00 95.44 85 LEU A O 1
ATOM 656 N N . ALA A 1 86 ? 10.506 -1.322 -9.519 1.00 96.38 86 ALA A N 1
ATOM 657 C CA . ALA A 1 86 ? 10.742 -1.303 -8.082 1.00 96.38 86 ALA A CA 1
ATOM 658 C C . ALA A 1 86 ? 10.251 -2.597 -7.414 1.00 96.38 86 ALA A C 1
ATOM 660 O O . ALA A 1 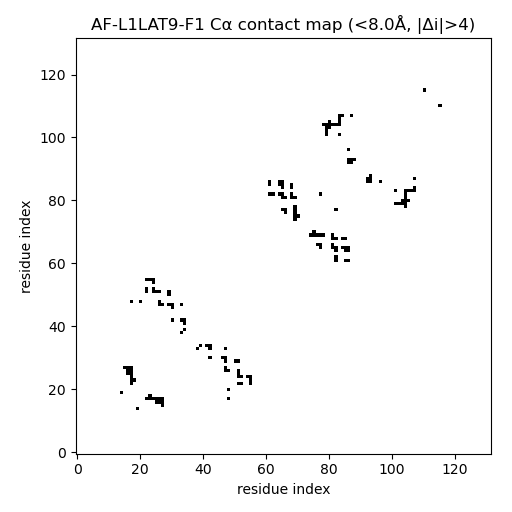86 ? 11.026 -3.281 -6.761 1.00 96.38 86 ALA A O 1
ATOM 661 N N . ILE A 1 87 ? 8.993 -2.989 -7.654 1.00 96.81 87 ILE A N 1
ATOM 662 C CA . ILE A 1 87 ? 8.388 -4.184 -7.043 1.00 96.81 87 ILE A CA 1
ATOM 663 C C . ILE A 1 87 ? 9.096 -5.473 -7.473 1.00 96.81 87 ILE A C 1
ATOM 665 O O . ILE A 1 87 ? 9.316 -6.346 -6.649 1.00 96.81 87 ILE A O 1
ATOM 669 N N . LYS A 1 88 ? 9.435 -5.627 -8.758 1.00 95.81 88 LYS A N 1
ATOM 670 C CA . LYS A 1 88 ? 10.116 -6.831 -9.267 1.00 95.81 88 LYS A CA 1
ATOM 671 C C . LYS A 1 88 ? 11.623 -6.831 -9.003 1.00 95.81 88 LYS A C 1
ATOM 673 O O . LYS A 1 88 ? 12.237 -7.881 -9.158 1.00 95.81 88 LYS A O 1
ATOM 678 N N . GLY A 1 89 ? 12.202 -5.680 -8.666 1.00 94.44 89 GLY A N 1
ATOM 679 C CA . GLY A 1 89 ? 13.597 -5.555 -8.246 1.00 94.44 89 GLY A CA 1
ATOM 680 C C . GLY A 1 89 ? 13.820 -5.895 -6.772 1.00 94.44 89 GLY A C 1
ATOM 681 O O . GLY A 1 89 ? 14.952 -6.176 -6.396 1.00 94.44 89 GLY A O 1
ATOM 682 N N . ASP A 1 90 ? 12.756 -5.904 -5.969 1.00 97.00 90 ASP A N 1
ATOM 683 C CA . ASP A 1 90 ? 12.783 -6.270 -4.557 1.00 97.00 90 ASP A CA 1
ATOM 684 C C . ASP A 1 9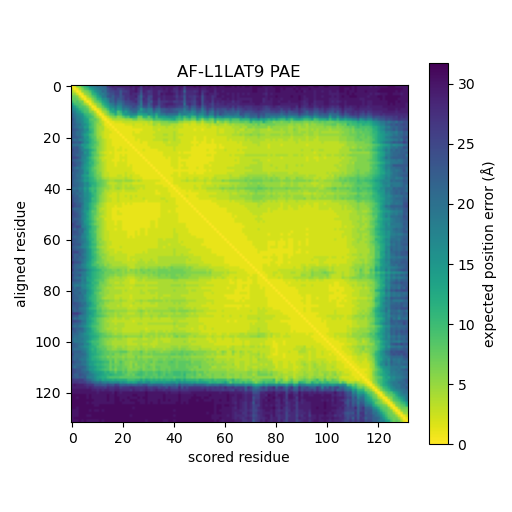0 ? 12.169 -7.663 -4.330 1.00 97.00 90 ASP A C 1
ATOM 686 O O . ASP A 1 90 ? 11.077 -7.968 -4.816 1.00 97.00 90 ASP A O 1
ATOM 690 N N . GLU A 1 91 ? 12.878 -8.539 -3.614 1.00 96.88 91 GLU A N 1
ATOM 691 C CA . GLU A 1 91 ? 12.461 -9.936 -3.435 1.00 96.88 91 GLU A CA 1
ATOM 692 C C . GLU A 1 91 ? 11.183 -10.051 -2.591 1.00 96.88 91 GLU A C 1
ATOM 694 O O . GLU A 1 91 ? 10.269 -10.812 -2.936 1.00 96.88 91 GLU A O 1
ATOM 699 N N . GLU A 1 92 ? 11.089 -9.272 -1.512 1.00 97.69 92 GLU A N 1
ATOM 700 C CA . GLU A 1 92 ? 9.967 -9.328 -0.580 1.00 97.69 92 GLU A CA 1
ATOM 701 C C . GLU A 1 92 ? 8.684 -8.807 -1.232 1.00 97.69 92 GLU A C 1
ATOM 703 O O . GLU A 1 92 ? 7.646 -9.472 -1.171 1.00 97.69 92 GLU A O 1
ATOM 708 N N . LEU A 1 93 ? 8.753 -7.669 -1.927 1.00 97.19 93 LEU A N 1
ATOM 709 C CA . LEU A 1 93 ? 7.629 -7.086 -2.656 1.00 97.19 93 LEU A CA 1
ATOM 710 C C . LEU A 1 93 ? 7.226 -7.928 -3.866 1.00 97.19 93 LEU A C 1
ATOM 712 O O . LEU A 1 93 ? 6.027 -8.095 -4.114 1.00 97.19 93 LEU A O 1
ATOM 716 N N . SER A 1 94 ? 8.190 -8.490 -4.603 1.00 96.75 94 SER A N 1
ATOM 717 C CA . SER A 1 94 ? 7.905 -9.375 -5.736 1.00 96.75 94 SER A CA 1
ATOM 718 C C . SER A 1 94 ? 7.127 -10.609 -5.282 1.00 96.75 94 SER A C 1
ATOM 720 O O . SER A 1 94 ? 6.149 -10.984 -5.932 1.00 96.75 94 SER A O 1
ATOM 722 N N . LYS A 1 95 ? 7.505 -11.189 -4.135 1.00 97.50 95 LYS A N 1
ATOM 723 C CA . LYS A 1 95 ? 6.798 -12.314 -3.512 1.00 97.50 95 LYS A CA 1
ATOM 724 C C . LYS A 1 95 ? 5.447 -11.900 -2.928 1.00 97.50 95 LYS A C 1
ATOM 726 O O . LYS A 1 95 ? 4.463 -12.616 -3.095 1.00 97.50 95 LYS A O 1
ATOM 731 N N . PHE A 1 96 ? 5.379 -10.752 -2.255 1.00 96.75 96 PHE A N 1
ATOM 732 C CA . PHE A 1 96 ? 4.144 -10.236 -1.657 1.00 96.75 96 PHE A CA 1
ATOM 733 C C . PHE A 1 96 ? 3.067 -9.934 -2.713 1.00 96.75 96 PHE A C 1
ATOM 735 O O . PHE A 1 96 ? 1.879 -10.119 -2.453 1.00 96.75 96 PHE A O 1
ATOM 742 N N . LEU A 1 97 ? 3.474 -9.507 -3.914 1.00 96.75 97 LEU A N 1
ATOM 743 C CA . LEU A 1 97 ? 2.591 -9.107 -5.016 1.00 96.75 97 LEU A CA 1
ATOM 744 C C . LEU A 1 97 ? 2.634 -10.067 -6.216 1.00 96.75 97 LEU A C 1
ATOM 746 O O . LEU A 1 97 ? 2.318 -9.659 -7.334 1.00 96.75 97 LEU A O 1
ATOM 750 N N . ASP A 1 98 ? 2.994 -11.334 -6.009 1.00 95.56 98 ASP A N 1
ATOM 751 C CA . ASP A 1 98 ? 3.242 -12.285 -7.103 1.00 95.56 98 ASP A CA 1
ATOM 752 C C . ASP A 1 98 ? 2.033 -12.463 -8.043 1.00 95.56 98 ASP A C 1
ATOM 754 O O . ASP A 1 98 ? 2.169 -12.478 -9.266 1.00 95.56 98 ASP A O 1
ATOM 758 N N . THR A 1 99 ? 0.817 -12.484 -7.488 1.00 97.12 99 THR A N 1
ATOM 759 C CA . THR A 1 99 ? -0.426 -12.662 -8.258 1.00 97.12 99 THR A CA 1
ATOM 760 C C . THR A 1 99 ? -1.045 -11.354 -8.757 1.00 97.12 99 THR A C 1
ATOM 762 O O . THR A 1 99 ? -2.121 -11.367 -9.360 1.00 97.12 99 THR A O 1
ATOM 765 N N . VAL A 1 100 ? -0.437 -10.201 -8.468 1.00 97.12 100 VAL A N 1
ATOM 766 C CA . VAL A 1 100 ? -1.003 -8.888 -8.800 1.00 97.12 100 VAL A CA 1
ATOM 767 C C . VAL A 1 100 ? -0.543 -8.453 -10.189 1.00 97.12 100 VAL A C 1
ATOM 769 O O . VAL A 1 100 ? 0.645 -8.413 -10.492 1.00 97.12 100 VAL A O 1
ATOM 772 N N . THR A 1 101 ? -1.493 -8.061 -11.042 1.00 96.62 101 THR A N 1
ATOM 773 C CA . THR A 1 101 ? -1.190 -7.482 -12.360 1.00 96.62 101 THR A CA 1
ATOM 774 C C . THR A 1 101 ? -1.166 -5.958 -12.286 1.00 96.62 101 THR A C 1
ATOM 776 O O . THR A 1 101 ? -2.160 -5.331 -11.924 1.00 96.62 101 THR A O 1
ATOM 779 N N . LEU A 1 102 ? -0.045 -5.353 -12.685 1.00 95.62 102 LEU A N 1
ATOM 780 C CA . LEU A 1 102 ? 0.103 -3.900 -12.777 1.00 95.62 102 LEU A CA 1
ATOM 781 C C . LEU A 1 102 ? -0.226 -3.419 -14.194 1.00 95.62 102 LEU A C 1
ATOM 783 O O . LEU A 1 102 ? 0.522 -3.653 -15.147 1.00 95.62 102 LEU A O 1
ATOM 787 N N . SER A 1 103 ? -1.352 -2.721 -14.341 1.00 97.31 103 SER A N 1
ATOM 788 C CA . SER A 1 103 ? -1.770 -2.147 -15.622 1.00 97.31 103 SER A CA 1
ATOM 789 C C . SER A 1 103 ? -0.725 -1.165 -16.164 1.00 97.31 103 SER A C 1
ATOM 791 O O . SER A 1 103 ? -0.218 -0.334 -15.415 1.00 97.31 103 SER A O 1
ATOM 793 N N . GLN A 1 104 ? -0.457 -1.217 -17.475 1.00 97.12 104 GLN A N 1
ATOM 794 C CA . GLN A 1 104 ? 0.465 -0.317 -18.198 1.00 97.12 104 GLN A CA 1
ATOM 795 C C . GLN A 1 104 ? 1.947 -0.403 -17.785 1.00 97.12 104 GLN A C 1
ATOM 797 O O . GLN A 1 104 ? 2.744 0.449 -18.173 1.00 97.12 104 GLN A O 1
ATOM 802 N N . ALA A 1 105 ? 2.346 -1.420 -17.021 1.00 96.44 105 ALA A N 1
ATOM 803 C CA . ALA A 1 105 ? 3.694 -1.474 -16.464 1.00 96.44 105 ALA A CA 1
ATOM 804 C C . ALA A 1 105 ? 4.721 -2.255 -17.314 1.00 96.44 105 ALA A C 1
ATOM 806 O O . ALA A 1 105 ? 5.934 -2.078 -17.152 1.00 96.44 105 ALA A O 1
ATOM 807 N N . GLY A 1 106 ? 4.262 -3.089 -18.251 1.00 95.56 106 GLY A N 1
ATOM 808 C CA . GLY A 1 106 ? 5.123 -3.958 -19.063 1.00 95.56 106 GLY A CA 1
ATOM 809 C C . GLY A 1 106 ? 5.722 -5.114 -18.252 1.00 95.56 106 GLY A C 1
ATOM 810 O O . GLY A 1 106 ? 5.078 -5.623 -17.342 1.00 95.56 106 GLY A O 1
ATOM 811 N N . VAL A 1 107 ? 6.952 -5.527 -18.582 1.00 95.31 107 VAL A N 1
ATOM 812 C CA . VAL A 1 107 ? 7.679 -6.634 -17.915 1.00 95.31 107 VAL A CA 1
ATOM 813 C C . VAL A 1 107 ? 9.137 -6.275 -17.618 1.00 95.31 107 VAL A C 1
ATOM 815 O O . VAL A 1 107 ? 9.698 -5.389 -18.272 1.00 95.31 107 VAL A O 1
ATOM 818 N N . THR A 1 108 ? 9.771 -6.934 -16.651 1.00 93.00 108 THR A N 1
ATOM 819 C CA . THR A 1 108 ? 11.217 -6.781 -16.415 1.00 93.00 108 THR A CA 1
ATOM 820 C C . THR A 1 108 ? 11.997 -7.226 -17.659 1.00 93.00 108 THR A C 1
ATOM 822 O O . THR A 1 108 ? 11.671 -8.277 -18.214 1.00 93.00 108 THR A O 1
ATOM 825 N N . PRO A 1 109 ? 12.986 -6.450 -18.143 1.00 91.69 109 PRO A N 1
ATOM 826 C CA . PRO A 1 109 ? 13.794 -6.857 -19.289 1.00 91.69 109 PRO A CA 1
ATOM 827 C C . PRO A 1 109 ? 14.533 -8.162 -18.983 1.00 91.69 109 PRO A C 1
ATOM 829 O O . PRO A 1 109 ? 15.326 -8.215 -18.048 1.00 91.69 109 PRO A O 1
ATOM 832 N N . ASN A 1 110 ? 14.268 -9.207 -19.762 1.00 94.06 110 ASN A N 1
ATOM 833 C CA . ASN A 1 110 ? 14.956 -10.487 -19.651 1.00 94.06 110 ASN A CA 1
ATOM 834 C C . ASN A 1 110 ? 14.971 -11.174 -21.022 1.00 94.06 110 ASN A C 1
ATOM 836 O O 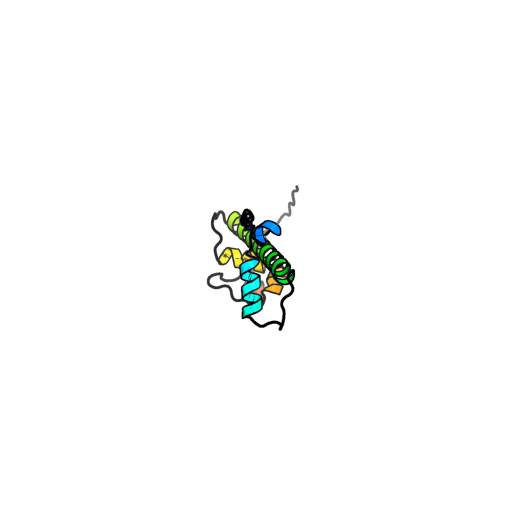. ASN A 1 110 ? 13.919 -11.331 -21.640 1.00 94.06 110 ASN A O 1
ATOM 840 N N . ILE A 1 111 ? 16.151 -11.573 -21.495 1.00 95.69 111 ILE A N 1
ATOM 841 C CA . ILE A 1 111 ? 16.330 -12.324 -22.743 1.00 95.69 111 ILE A CA 1
ATOM 842 C C . ILE A 1 111 ? 17.052 -13.617 -22.381 1.00 95.69 111 ILE A C 1
ATOM 844 O O . ILE A 1 111 ? 18.169 -13.580 -21.868 1.00 95.69 111 ILE A O 1
ATOM 848 N N . HIS A 1 112 ? 16.417 -14.761 -22.644 1.00 95.19 112 HIS A N 1
ATOM 849 C CA . HIS A 1 112 ? 17.039 -16.058 -22.388 1.00 95.19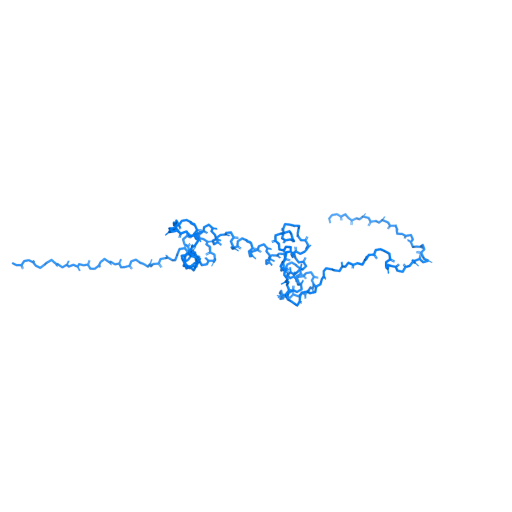 112 HIS A CA 1
ATOM 850 C C . HIS A 1 112 ? 18.303 -16.210 -23.246 1.00 95.19 112 HIS A C 1
ATOM 852 O O . HIS A 1 112 ? 18.283 -15.886 -24.433 1.00 95.19 112 HIS A O 1
ATOM 858 N N . SER A 1 113 ? 19.387 -16.739 -22.674 1.00 93.12 113 SER A N 1
ATOM 859 C CA . SER A 1 113 ? 20.708 -16.814 -23.323 1.00 93.12 113 SER A CA 1
ATOM 860 C C . SER A 1 113 ? 20.691 -17.523 -24.682 1.00 93.12 113 SER A C 1
ATOM 862 O O . SER A 1 113 ? 21.420 -17.138 -25.588 1.00 93.12 113 SER A O 1
ATOM 864 N N . VAL A 1 114 ? 19.805 -18.510 -24.850 1.00 94.69 114 VAL A N 1
ATOM 865 C CA . VAL A 1 114 ? 19.583 -19.236 -26.117 1.00 94.69 114 VAL A CA 1
ATOM 866 C C . VAL A 1 114 ? 19.121 -18.342 -27.276 1.00 94.69 114 VAL A C 1
ATOM 868 O O . VAL A 1 114 ? 19.325 -18.687 -28.434 1.00 94.69 114 VAL A O 1
ATOM 871 N N . LEU A 1 115 ? 18.486 -17.206 -26.974 1.00 94.38 115 LEU A N 1
ATOM 872 C CA . LEU A 1 115 ? 17.978 -16.255 -27.965 1.00 94.38 115 LEU A CA 1
ATOM 873 C C . LEU A 1 115 ? 19.020 -15.198 -28.344 1.00 94.38 115 LEU A C 1
ATOM 875 O O . LEU A 1 115 ? 18.782 -14.401 -29.251 1.00 94.38 115 LEU A O 1
ATOM 879 N N . LEU A 1 116 ? 20.161 -15.159 -27.651 1.00 91.94 116 LEU A N 1
ATOM 880 C CA . LEU A 1 116 ? 21.238 -14.245 -27.997 1.00 91.94 116 LEU A CA 1
ATOM 881 C C . LEU A 1 116 ? 21.905 -14.719 -29.287 1.00 91.94 116 LEU A C 1
ATOM 883 O O . LEU A 1 116 ? 22.177 -15.906 -29.473 1.00 91.94 116 LEU A O 1
ATOM 887 N N . ALA A 1 117 ? 22.193 -13.774 -30.181 1.00 90.00 117 ALA A N 1
ATOM 888 C CA . ALA A 1 117 ? 22.960 -14.071 -31.378 1.00 90.00 117 ALA A CA 1
ATOM 889 C C . ALA A 1 117 ? 24.294 -14.716 -30.975 1.00 90.00 117 ALA A C 1
ATOM 891 O O . ALA A 1 117 ? 25.000 -14.209 -30.098 1.00 90.00 117 ALA A O 1
ATOM 892 N N . LYS A 1 118 ? 24.647 -15.834 -31.618 1.00 79.25 118 LYS A N 1
ATOM 893 C CA . LYS A 1 118 ? 25.940 -16.484 -31.402 1.00 79.25 118 LYS A CA 1
ATOM 894 C C . LYS A 1 118 ? 27.033 -15.518 -31.856 1.00 79.25 118 LYS A C 1
ATOM 896 O O . LYS A 1 118 ? 27.265 -15.353 -33.050 1.00 79.25 118 LYS A O 1
ATOM 901 N N . SER A 1 119 ? 27.671 -14.845 -30.902 1.00 66.75 119 SER A N 1
ATOM 902 C CA . SER A 1 119 ? 28.800 -13.962 -31.178 1.00 66.75 119 SER A CA 1
ATOM 903 C C . SER A 1 119 ? 29.924 -14.769 -31.833 1.00 66.75 119 SER A C 1
ATOM 905 O O . SER A 1 119 ? 30.474 -15.683 -31.223 1.00 66.75 119 SER A O 1
ATOM 907 N N . SER A 1 120 ? 30.291 -14.419 -33.068 1.00 58.44 120 SER A N 1
ATOM 908 C CA . SER A 1 120 ? 31.564 -14.804 -33.688 1.00 58.44 120 SER A CA 1
ATOM 909 C C . SER A 1 120 ? 32.620 -13.705 -33.496 1.00 58.44 120 SER A C 1
ATOM 911 O O . SER A 1 120 ? 33.366 -13.387 -34.422 1.00 58.44 120 SER A O 1
ATOM 913 N N . ARG A 1 121 ? 32.656 -13.063 -32.321 1.00 51.88 121 ARG A N 1
ATOM 914 C CA . ARG A 1 121 ? 33.709 -12.113 -31.942 1.00 51.88 121 ARG A CA 1
ATOM 915 C C . ARG A 1 121 ? 34.162 -12.371 -30.512 1.00 51.88 121 ARG A C 1
ATOM 917 O O . ARG A 1 121 ? 33.472 -12.041 -29.552 1.00 51.88 121 ARG A O 1
ATOM 924 N N . SER A 1 122 ? 35.360 -12.936 -30.406 1.00 51.59 122 SER A N 1
ATOM 925 C CA . SER A 1 122 ? 36.229 -12.826 -29.242 1.00 51.59 122 SER A CA 1
ATOM 926 C C . SER A 1 122 ? 36.529 -11.346 -28.995 1.00 51.59 122 SER A C 1
ATOM 928 O O . SER A 1 122 ? 37.340 -10.746 -29.703 1.00 51.59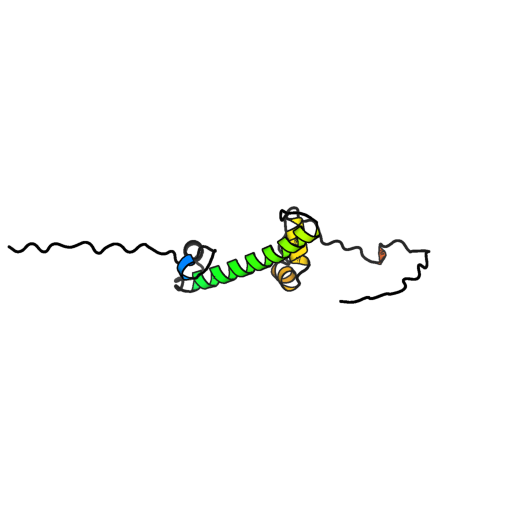 122 SER A O 1
ATOM 930 N N . VAL A 1 123 ? 35.856 -10.743 -28.023 1.00 46.44 123 VAL A N 1
ATOM 931 C CA . VAL A 1 123 ? 36.274 -9.462 -27.455 1.00 46.44 123 VAL A CA 1
ATOM 932 C C . VAL A 1 123 ? 36.802 -9.784 -26.066 1.00 46.44 123 VAL A C 1
ATOM 934 O O . VAL A 1 123 ? 36.048 -10.241 -25.212 1.00 46.44 123 VAL A O 1
ATOM 937 N N . ASN A 1 124 ? 38.118 -9.631 -25.894 1.00 46.91 124 ASN A N 1
ATOM 938 C CA . ASN A 1 124 ? 38.791 -9.672 -24.600 1.00 46.91 124 ASN A CA 1
ATOM 939 C C . ASN A 1 124 ? 38.148 -8.622 -23.694 1.00 46.91 124 ASN A C 1
ATOM 941 O O . ASN A 1 124 ? 38.399 -7.430 -23.871 1.00 46.91 124 ASN A O 1
ATOM 945 N N . ASP A 1 125 ? 37.341 -9.062 -22.736 1.00 37.53 125 ASP A N 1
ATOM 946 C CA . ASP A 1 125 ? 36.894 -8.202 -21.653 1.00 37.53 125 ASP A CA 1
ATOM 947 C C . ASP A 1 125 ? 37.972 -8.248 -20.565 1.00 37.53 125 ASP A C 1
ATOM 949 O O . ASP A 1 125 ? 38.062 -9.182 -19.764 1.00 37.53 125 ASP A O 1
ATOM 953 N N . HIS A 1 126 ? 38.891 -7.283 -20.614 1.00 36.84 126 HIS A N 1
ATOM 954 C CA . HIS A 1 126 ? 39.761 -7.003 -19.483 1.00 36.84 126 HIS A CA 1
ATOM 955 C C . HIS A 1 126 ? 38.921 -6.331 -18.405 1.00 36.84 126 HIS A C 1
ATOM 957 O O . HIS A 1 126 ? 38.687 -5.126 -18.420 1.00 36.84 126 HIS A O 1
ATOM 963 N N . SER A 1 127 ? 38.523 -7.152 -17.441 1.00 42.69 127 SER A N 1
ATOM 964 C CA . SER A 1 127 ? 38.204 -6.747 -16.084 1.00 42.69 127 SER A CA 1
ATOM 965 C C . SER A 1 127 ? 39.138 -5.631 -15.608 1.00 42.69 127 SER A C 1
ATOM 967 O O . SER A 1 127 ? 40.323 -5.867 -15.367 1.00 42.69 127 SER A O 1
ATOM 969 N N . GLN A 1 128 ? 38.580 -4.445 -15.389 1.00 39.03 128 GLN A N 1
ATOM 970 C CA . GLN A 1 128 ? 39.030 -3.575 -14.314 1.00 39.03 128 GLN A CA 1
ATOM 971 C C . GLN A 1 128 ? 37.826 -3.146 -13.486 1.00 39.03 128 GLN A C 1
ATOM 973 O O . GLN A 1 128 ? 37.111 -2.199 -13.795 1.00 39.03 128 GLN A O 1
ATOM 978 N N . SER A 1 129 ? 37.641 -3.879 -12.390 1.00 46.12 129 SER A N 1
ATOM 979 C CA . SER A 1 129 ? 37.195 -3.304 -11.132 1.00 46.12 129 SER A CA 1
ATOM 980 C C . SER A 1 129 ? 38.104 -2.129 -10.757 1.00 46.12 129 SER A C 1
ATOM 982 O O . SER A 1 129 ? 39.306 -2.323 -10.604 1.00 46.12 129 SER A O 1
ATOM 984 N N . GLN A 1 130 ? 37.528 -0.949 -10.555 1.00 40.28 130 GLN A N 1
ATOM 985 C CA . GLN A 1 130 ? 37.988 0.079 -9.612 1.00 40.28 130 GLN A CA 1
ATOM 986 C C . GLN A 1 130 ? 36.699 0.742 -9.093 1.00 40.28 130 GLN A C 1
ATOM 988 O O .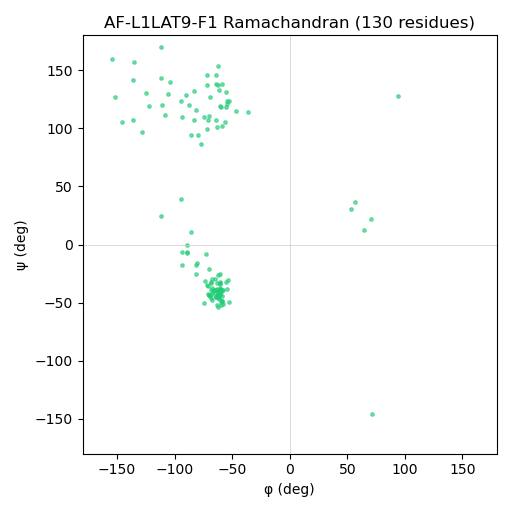 GLN A 1 130 ? 35.918 1.231 -9.899 1.00 40.28 130 GLN A O 1
ATOM 993 N N . ALA A 1 131 ? 36.250 0.491 -7.862 1.00 35.28 131 ALA A N 1
ATOM 994 C CA . ALA A 1 131 ? 36.796 0.865 -6.551 1.00 35.28 131 ALA A CA 1
ATOM 995 C C . ALA A 1 131 ? 36.176 2.181 -6.038 1.00 35.28 131 ALA A C 1
ATOM 997 O O . ALA A 1 131 ? 36.246 3.199 -6.723 1.00 35.28 131 ALA A O 1
ATOM 998 N N . LEU A 1 132 ? 35.676 2.080 -4.795 1.00 37.31 132 LEU A N 1
ATOM 999 C CA . LEU A 1 132 ? 34.979 3.042 -3.921 1.00 37.31 132 LEU A CA 1
ATOM 1000 C C . LEU A 1 132 ? 33.478 3.248 -4.170 1.00 37.31 132 LEU A C 1
ATOM 1002 O O . LEU A 1 132 ? 33.093 3.832 -5.202 1.00 37.31 132 LEU A O 1
#

Foldseek 3Di:
DDDDDPDPDDDPPDDAPCVVLVAPFRLVVQVVVVVVVCPDPDDDPCNSSVVRVVVRVVVVQLCVQLCVLCVVVVHRDRDLQSSQCSQCVDPVSCVVCVVPDRPPRDDDDDDPPVPDDPDPDDDDDPDDDDDD

Radius of gyration: 26.59 Å; Cα contacts (8 Å, |Δi|>4): 91; chains: 1; bounding box: 75×49×78 Å

pLDDT: mean 87.51, std 18.6, range [35.28, 98.69]

Sequence (132 aa):
MTTISNQGRKQTKRVAKSTKAGLQFSVGRISRQLKNGKYAKRIGAGAPVYLAAVLEYLCAEVLELAGNAARDRKRSRISPRELLLAIKGDEELSKFLDTVTLSQAGVTPNIHSVLLAKSSRSVNDHSQSQAL

Solvent-accessible surface area (backbone atoms only — not comparable to full-atom values): 8467 Å² total; per-residue (Å²): 138,85,83,84,80,81,76,76,75,80,80,72,83,85,76,54,64,18,70,78,69,74,42,92,42,59,22,65,58,45,43,48,49,52,60,74,66,59,80,54,100,72,81,63,87,60,53,25,50,53,53,31,51,55,52,45,50,55,51,49,53,55,48,51,42,11,47,50,47,15,47,78,69,76,38,97,61,75,48,50,42,23,44,46,52,28,35,68,71,32,73,68,51,32,63,76,43,64,89,62,83,67,75,89,26,84,74,82,91,78,78,64,75,87,75,52,78,83,76,93,64,94,70,86,79,78,84,72,90,79,86,136